Protein AF-A0A3D0Q8U1-F1 (afdb_monomer)

Mean predicted aligned error: 4.31 Å

Secondary structure (DSSP, 8-state):
-EEEEEEESS---HHHHHHHHHHHHHHHTT-TT--EEEEEEE-----

Foldseek 3Di:
DAEAEEEDVDDCDPVNVVVVVVVCVVVCVVDVPDDYYYHYHYDDDDD

Solvent-accessible surface area (backbone atoms only — not comparable to full-atom values): 3072 Å² total; per-residue (Å²): 112,46,78,48,80,45,54,42,92,46,84,83,47,72,69,59,50,52,50,52,52,57,60,48,59,60,48,53,79,77,41,94,78,59,63,73,45,84,46,75,49,73,69,76,83,84,127

Structure (mmCIF, N/CA/C/O backbone):
data_AF-A0A3D0Q8U1-F1
#
_entry.id   AF-A0A3D0Q8U1-F1
#
loop_
_atom_site.group_PDB
_atom_site.id
_atom_site.type_symbol
_atom_site.label_atom_id
_atom_site.label_alt_id
_atom_site.label_comp_id
_atom_site.label_asym_id
_atom_site.label_entity_id
_atom_site.label_seq_id
_atom_site.pdbx_PDB_ins_code
_atom_site.Cartn_x
_atom_site.Cartn_y
_atom_site.Cartn_z
_atom_site.occupancy
_atom_site.B_iso_or_equiv
_atom_site.auth_seq_id
_atom_site.auth_comp_id
_atom_site.auth_asym_id
_atom_site.auth_atom_id
_atom_site.pdbx_PDB_model_num
ATOM 1 N N . MET A 1 1 ? -12.569 4.755 5.818 1.00 82.94 1 MET A N 1
ATOM 2 C CA . MET A 1 1 ? -11.819 5.483 4.770 1.00 82.94 1 MET A CA 1
ATOM 3 C C . MET A 1 1 ? -11.820 4.687 3.472 1.00 82.94 1 MET A C 1
ATOM 5 O O . MET A 1 1 ? -11.771 3.464 3.529 1.0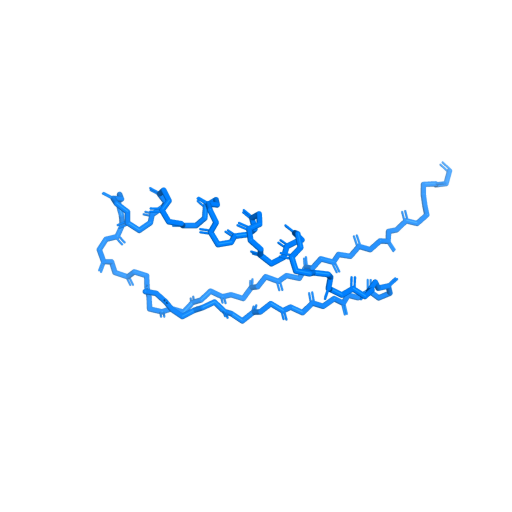0 82.94 1 MET A O 1
ATOM 9 N N . GLN A 1 2 ? -11.865 5.343 2.309 1.00 86.31 2 GLN A N 1
ATOM 10 C CA . GLN A 1 2 ? -11.666 4.683 1.010 1.00 86.31 2 GLN A CA 1
ATOM 11 C C . GLN A 1 2 ? -10.236 4.934 0.515 1.00 86.31 2 GLN A C 1
ATOM 13 O O . GLN A 1 2 ? -9.812 6.085 0.436 1.00 86.31 2 GLN A O 1
ATOM 18 N N . ILE A 1 3 ? -9.492 3.873 0.192 1.00 91.81 3 ILE A N 1
ATOM 19 C CA . ILE A 1 3 ? -8.122 3.971 -0.332 1.00 91.81 3 ILE A CA 1
ATOM 20 C C . ILE A 1 3 ? -8.128 3.618 -1.820 1.00 91.81 3 ILE A C 1
ATOM 22 O O . ILE A 1 3 ? -8.531 2.525 -2.213 1.00 91.81 3 ILE A O 1
ATOM 26 N N . ASN A 1 4 ? -7.647 4.545 -2.643 1.00 94.56 4 ASN A N 1
ATOM 27 C CA . ASN A 1 4 ? -7.380 4.343 -4.061 1.00 94.56 4 ASN A CA 1
ATOM 28 C C . ASN A 1 4 ? -5.872 4.160 -4.241 1.00 94.56 4 ASN A C 1
ATOM 30 O O . ASN A 1 4 ? -5.109 5.103 -4.035 1.00 94.56 4 ASN A O 1
ATOM 34 N N . LEU A 1 5 ? -5.447 2.946 -4.586 1.00 95.38 5 LEU A N 1
ATOM 35 C CA . LEU A 1 5 ? -4.040 2.578 -4.733 1.00 95.38 5 LEU A CA 1
ATOM 36 C C . LEU A 1 5 ? -3.686 2.392 -6.210 1.00 95.38 5 LEU A C 1
ATOM 38 O O . LEU A 1 5 ? -4.289 1.559 -6.887 1.00 95.38 5 LEU A O 1
ATOM 42 N N . THR A 1 6 ? -2.674 3.122 -6.676 1.00 96.75 6 THR A N 1
ATOM 43 C CA . THR A 1 6 ? -2.173 3.064 -8.056 1.00 96.75 6 THR A CA 1
ATOM 44 C C . THR A 1 6 ? -0.677 2.748 -8.063 1.00 96.75 6 THR A C 1
ATOM 46 O O . THR A 1 6 ? 0.069 3.229 -7.209 1.00 96.75 6 THR A O 1
ATOM 49 N N . GLY A 1 7 ? -0.225 1.943 -9.026 1.00 95.69 7 GLY A N 1
ATOM 50 C CA . GLY A 1 7 ? 1.194 1.672 -9.268 1.00 95.69 7 GLY A CA 1
ATOM 51 C C . GLY A 1 7 ? 1.693 2.408 -10.507 1.00 95.69 7 GLY A C 1
ATOM 52 O O . GLY A 1 7 ? 1.042 2.364 -11.550 1.00 95.69 7 GLY A O 1
ATOM 53 N N . HIS A 1 8 ? 2.845 3.066 -10.407 1.00 95.12 8 HIS A N 1
ATOM 54 C CA . HIS A 1 8 ? 3.555 3.661 -11.535 1.00 95.12 8 HIS A CA 1
ATOM 55 C C . HIS A 1 8 ? 4.841 2.867 -11.779 1.00 95.12 8 HIS A C 1
ATOM 57 O O . HIS A 1 8 ? 5.696 2.767 -10.900 1.00 95.12 8 HIS A O 1
ATOM 63 N N . HIS A 1 9 ? 4.932 2.234 -12.953 1.00 92.62 9 HIS A N 1
ATOM 64 C CA . HIS A 1 9 ? 6.015 1.305 -13.313 1.00 92.62 9 HIS A CA 1
ATOM 65 C C . HIS A 1 9 ? 6.187 0.101 -12.368 1.00 92.62 9 HIS A C 1
ATOM 67 O O . HIS A 1 9 ? 7.254 -0.508 -12.320 1.00 92.62 9 HIS A O 1
ATOM 73 N N . ILE A 1 10 ? 5.134 -0.272 -11.638 1.00 93.12 10 ILE A N 1
ATOM 74 C CA . ILE A 1 10 ? 5.134 -1.404 -10.710 1.00 93.12 10 ILE A CA 1
ATOM 75 C C . ILE A 1 10 ? 3.785 -2.119 -10.730 1.00 93.12 10 ILE A C 1
ATOM 77 O O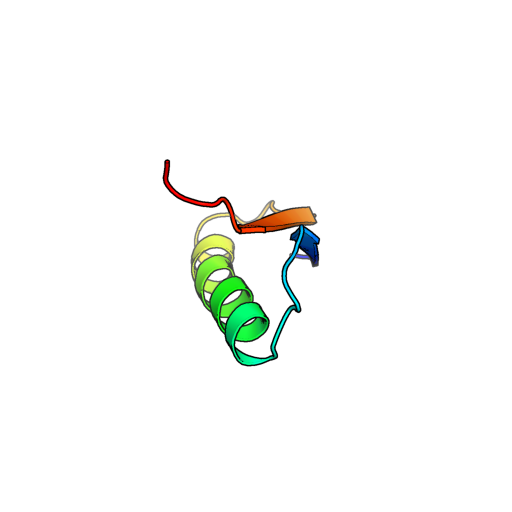 . ILE A 1 10 ? 2.730 -1.488 -10.811 1.00 93.12 10 ILE A O 1
ATOM 81 N N . GLU A 1 11 ? 3.828 -3.443 -10.625 1.00 94.56 11 GLU A N 1
ATOM 82 C CA . GLU A 1 11 ? 2.651 -4.262 -10.363 1.00 94.56 11 GLU A CA 1
ATOM 83 C C . GLU A 1 11 ? 2.312 -4.236 -8.868 1.00 94.56 11 GLU A C 1
ATOM 85 O O . GLU A 1 11 ? 3.156 -4.501 -8.008 1.00 94.56 11 GLU A O 1
ATOM 90 N N . ILE A 1 12 ? 1.060 -3.913 -8.546 1.00 95.81 12 ILE A N 1
ATOM 91 C CA . ILE A 1 12 ? 0.586 -3.912 -7.163 1.00 95.81 12 ILE A CA 1
ATOM 92 C C . ILE A 1 12 ? 0.260 -5.347 -6.751 1.00 95.81 12 ILE A C 1
ATOM 94 O O . ILE A 1 12 ? -0.794 -5.875 -7.097 1.00 95.81 12 ILE A O 1
ATOM 98 N N . THR A 1 13 ? 1.148 -5.955 -5.970 1.00 97.06 13 THR A N 1
ATOM 99 C CA . THR A 1 13 ? 0.913 -7.259 -5.345 1.00 97.06 13 THR A CA 1
ATOM 100 C C . THR A 1 13 ? -0.029 -7.151 -4.141 1.00 97.06 13 THR A C 1
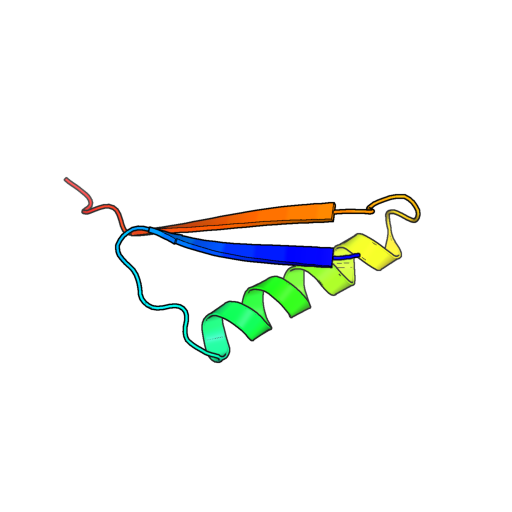ATOM 102 O O . THR A 1 13 ? -0.172 -6.088 -3.522 1.00 97.06 13 THR A O 1
ATOM 105 N N . ASP A 1 14 ? -0.599 -8.284 -3.725 1.00 96.56 14 ASP A N 1
ATOM 106 C CA . ASP A 1 14 ? -1.420 -8.367 -2.509 1.00 96.56 14 ASP A CA 1
ATOM 107 C C . ASP A 1 14 ? -0.650 -7.935 -1.254 1.00 96.56 14 ASP A C 1
ATOM 109 O O . ASP A 1 14 ? -1.199 -7.289 -0.361 1.00 96.56 14 ASP A O 1
ATOM 113 N N . SER A 1 15 ? 0.651 -8.236 -1.189 1.00 96.81 15 SER A N 1
ATOM 114 C CA . SER A 1 15 ? 1.498 -7.826 -0.067 1.00 96.81 15 SER A CA 1
ATOM 115 C C . SER A 1 15 ? 1.664 -6.306 0.020 1.00 96.81 15 SER A C 1
ATOM 117 O O . SER A 1 15 ? 1.614 -5.757 1.123 1.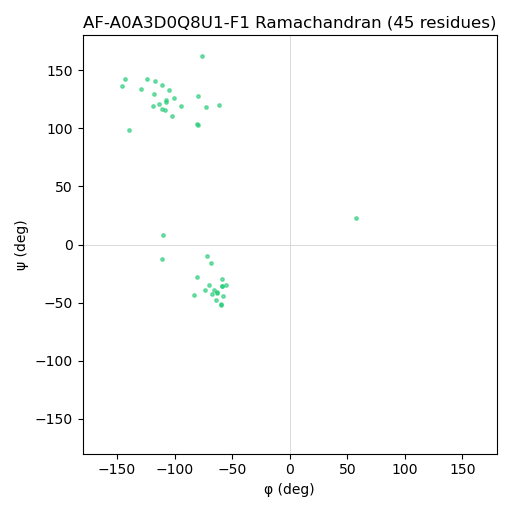00 96.81 15 SER A O 1
ATOM 119 N N . LEU A 1 16 ? 1.807 -5.613 -1.116 1.00 96.50 16 LEU A N 1
ATOM 120 C CA . LEU A 1 16 ? 1.889 -4.149 -1.164 1.00 96.50 16 LEU A CA 1
ATOM 121 C C . LEU A 1 16 ? 0.565 -3.504 -0.757 1.00 96.50 16 LEU A C 1
ATOM 123 O O . LEU A 1 16 ? 0.562 -2.559 0.035 1.00 96.50 16 LEU A O 1
ATOM 127 N N . ARG A 1 17 ? -0.558 -4.046 -1.238 1.00 95.50 17 ARG A N 1
ATOM 128 C CA . ARG A 1 17 ? -1.896 -3.587 -0.846 1.00 95.50 17 ARG A CA 1
ATOM 129 C C . ARG A 1 17 ? -2.114 -3.729 0.662 1.00 95.50 17 ARG A C 1
ATOM 131 O O . ARG A 1 17 ? -2.391 -2.737 1.329 1.00 95.50 17 ARG A O 1
ATOM 138 N N . ASN A 1 18 ? -1.862 -4.919 1.210 1.00 96.50 18 ASN A N 1
ATOM 139 C CA . ASN A 1 18 ? -2.000 -5.188 2.644 1.00 96.50 18 ASN A CA 1
ATOM 140 C C . ASN A 1 18 ? -1.108 -4.280 3.499 1.00 96.50 18 ASN A C 1
ATOM 142 O O . ASN A 1 18 ? -1.494 -3.870 4.598 1.00 96.50 18 ASN A O 1
ATOM 146 N N . TYR A 1 19 ? 0.091 -3.952 3.009 1.00 95.88 19 TYR A N 1
ATOM 147 C CA . TYR A 1 19 ? 0.984 -3.025 3.693 1.00 95.88 19 TYR A CA 1
ATOM 148 C C . TYR A 1 19 ? 0.382 -1.620 3.783 1.00 95.88 19 TYR A C 1
ATO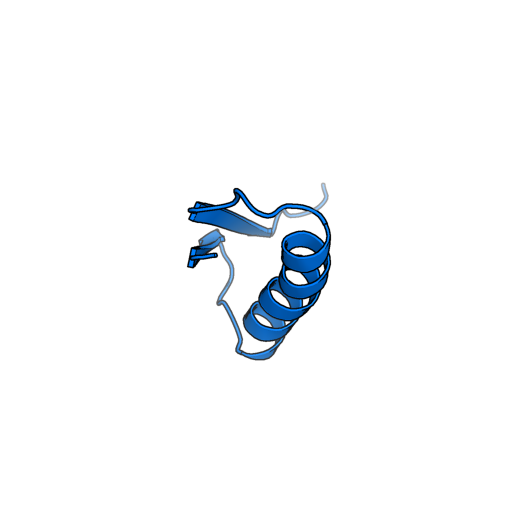M 150 O O . TYR A 1 19 ? 0.365 -1.034 4.869 1.00 95.88 19 TYR A O 1
ATOM 158 N N . VAL A 1 20 ? -0.140 -1.098 2.668 1.00 95.00 20 VAL A N 1
ATOM 159 C CA . VAL A 1 20 ? -0.819 0.205 2.622 1.00 95.00 20 VAL A CA 1
ATOM 160 C C . VAL A 1 20 ? -2.026 0.197 3.563 1.00 95.00 20 VAL A C 1
ATOM 162 O O . VAL A 1 20 ? -2.094 1.043 4.456 1.00 95.00 20 VAL A O 1
ATOM 165 N N . ASP A 1 21 ? -2.902 -0.802 3.468 1.00 93.06 21 ASP A N 1
ATOM 166 C CA . ASP A 1 21 ? -4.094 -0.911 4.322 1.00 93.06 21 ASP A CA 1
ATOM 167 C C . ASP A 1 21 ? -3.730 -0.955 5.814 1.00 93.06 21 ASP A C 1
ATOM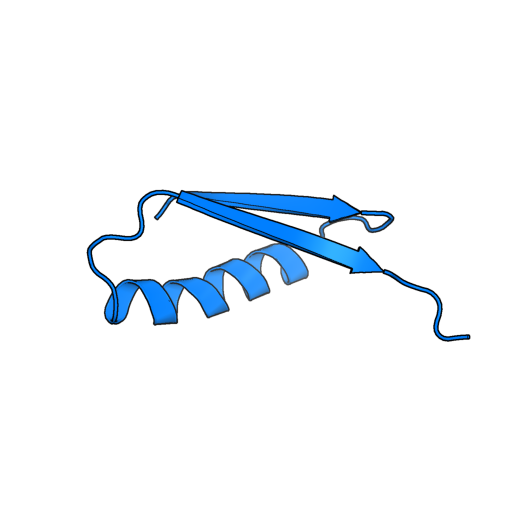 169 O O . ASP A 1 21 ? -4.292 -0.225 6.635 1.00 93.06 21 ASP A O 1
ATOM 173 N N . THR A 1 22 ? -2.711 -1.735 6.184 1.00 93.81 22 THR A N 1
ATOM 174 C CA . THR A 1 22 ? -2.248 -1.824 7.577 1.00 93.81 22 THR A CA 1
ATOM 175 C C . THR A 1 22 ? -1.706 -0.487 8.080 1.00 93.81 22 THR A C 1
ATOM 177 O O . THR A 1 22 ? -1.967 -0.105 9.225 1.00 93.81 22 THR A O 1
ATOM 180 N N . LYS A 1 23 ? -0.958 0.251 7.251 1.00 92.62 23 LYS A N 1
ATOM 181 C CA . LYS A 1 23 ? -0.434 1.578 7.616 1.00 92.62 23 LYS A CA 1
ATOM 182 C C . LYS A 1 23 ? -1.560 2.573 7.858 1.00 92.62 23 LYS A C 1
ATOM 184 O O . LYS A 1 23 ? -1.511 3.319 8.835 1.00 92.62 23 LYS A O 1
ATOM 189 N N . PHE A 1 24 ? -2.574 2.541 7.007 1.00 90.56 24 PHE A N 1
ATOM 190 C CA . PHE A 1 24 ? -3.684 3.477 7.034 1.00 90.56 24 PHE A CA 1
ATOM 191 C C . PHE A 1 24 ? -4.753 3.133 8.083 1.00 90.56 24 PHE A C 1
ATOM 193 O O . PHE A 1 24 ? -5.320 4.051 8.670 1.00 90.56 24 PHE A O 1
ATOM 200 N N . SER A 1 25 ? -4.929 1.859 8.451 1.00 87.88 25 SER A N 1
ATOM 201 C CA . SER A 1 25 ? -5.789 1.457 9.583 1.00 87.88 25 SER A CA 1
ATOM 202 C C . SER A 1 25 ? -5.352 2.071 10.922 1.00 87.88 25 SER A C 1
ATOM 204 O O . SER A 1 25 ? -6.172 2.338 11.799 1.00 87.88 25 SER A O 1
ATOM 206 N N . LYS A 1 26 ? -4.048 2.338 11.092 1.00 85.38 26 LYS A N 1
ATOM 207 C CA . LYS A 1 26 ? -3.532 3.067 12.260 1.00 85.38 26 LYS A CA 1
ATOM 208 C C . LYS A 1 26 ? -3.936 4.537 12.225 1.00 85.38 26 LYS A C 1
ATOM 210 O O . LYS A 1 26 ? -4.178 5.114 13.275 1.00 85.38 26 LYS A O 1
ATOM 215 N N . LEU A 1 27 ? -4.005 5.125 11.033 1.00 83.88 27 LEU A N 1
ATOM 216 C CA . LEU A 1 27 ? -4.340 6.530 10.836 1.00 83.88 27 LEU A CA 1
ATOM 217 C C . LEU A 1 27 ? -5.834 6.786 11.074 1.00 83.88 27 LEU A C 1
ATOM 219 O O . LEU A 1 27 ? -6.171 7.758 11.738 1.00 83.88 27 LEU A O 1
ATOM 223 N N . GLU A 1 28 ? -6.716 5.879 10.639 1.00 80.19 28 GLU A N 1
ATOM 224 C CA . GLU A 1 28 ? -8.162 5.982 10.910 1.00 80.19 28 GLU A CA 1
ATOM 225 C C . GLU A 1 28 ? -8.476 6.104 12.408 1.00 80.19 28 GLU A C 1
ATOM 227 O O . GLU A 1 28 ? -9.375 6.844 12.781 1.00 80.19 28 GLU A O 1
ATOM 232 N N . ARG A 1 29 ? -7.700 5.448 13.285 1.00 81.56 29 ARG A N 1
ATOM 233 C CA . ARG A 1 29 ? -7.897 5.514 14.749 1.00 81.56 29 ARG A CA 1
ATOM 234 C C . ARG A 1 29 ? -7.593 6.881 15.366 1.00 81.56 29 ARG A C 1
ATOM 236 O O . ARG A 1 29 ? -7.934 7.105 16.522 1.00 81.56 29 ARG A O 1
ATOM 243 N N . HIS A 1 30 ? -6.895 7.749 14.640 1.00 82.19 30 HIS A N 1
ATOM 244 C CA . HIS A 1 30 ? -6.503 9.078 15.110 1.00 82.19 30 HIS A CA 1
ATOM 245 C C . HIS A 1 30 ? -7.240 10.207 14.381 1.00 82.19 30 HIS A C 1
ATOM 247 O O . HIS A 1 30 ? -7.167 11.352 14.820 1.00 82.19 30 HIS A O 1
ATOM 253 N N . PHE A 1 31 ? -7.929 9.904 13.277 1.00 76.25 31 PHE A N 1
ATOM 254 C CA . PHE A 1 31 ? -8.533 10.900 12.400 1.00 76.25 31 PHE A CA 1
ATOM 255 C C . PHE A 1 31 ? -9.914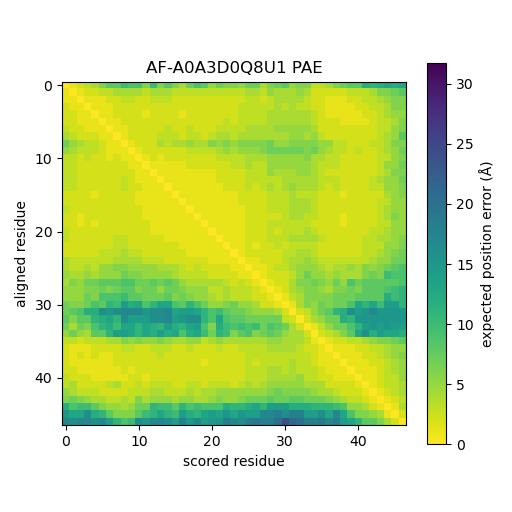 10.437 11.919 1.00 76.25 31 PHE A C 1
ATOM 257 O O . PHE A 1 31 ? -10.032 9.716 10.930 1.00 76.25 31 PHE A O 1
ATOM 264 N N . ASP A 1 32 ? -10.967 10.928 12.573 1.00 72.38 32 ASP A N 1
ATOM 265 C CA . ASP A 1 32 ? -12.358 10.529 12.306 1.00 72.38 32 ASP A CA 1
ATOM 266 C C . ASP A 1 32 ? -12.934 11.057 10.971 1.00 72.38 32 ASP A C 1
ATOM 268 O O . ASP A 1 32 ? -14.002 10.630 10.538 1.00 72.38 32 ASP A O 1
ATOM 272 N N . HIS A 1 33 ? -12.238 11.972 10.280 1.00 76.62 33 HIS A N 1
ATOM 273 C CA . HIS A 1 33 ? -12.764 12.686 9.102 1.00 76.62 33 HIS A CA 1
ATOM 274 C C . HIS A 1 33 ? -12.128 12.294 7.755 1.00 76.62 33 HIS A C 1
ATOM 276 O O . HIS A 1 33 ? -12.400 12.941 6.737 1.00 76.62 33 HIS A O 1
ATOM 282 N N . ILE A 1 34 ? -11.289 11.253 7.689 1.00 70.38 34 ILE A N 1
ATOM 283 C CA . ILE A 1 34 ? -10.652 10.883 6.414 1.00 70.38 34 ILE A CA 1
ATOM 284 C C . ILE A 1 34 ? -11.627 10.091 5.535 1.00 70.38 34 ILE A C 1
ATOM 286 O O . ILE A 1 34 ? -11.860 8.895 5.718 1.00 70.38 34 ILE A O 1
ATOM 290 N N . SER A 1 35 ? -12.177 10.778 4.534 1.00 75.38 35 SER A N 1
ATOM 291 C CA . SER A 1 35 ? -13.145 10.191 3.601 1.00 75.38 35 SER A CA 1
ATOM 292 C C . SER A 1 35 ? -12.466 9.421 2.463 1.00 75.38 35 SER A C 1
ATOM 294 O O . SER A 1 35 ? -12.880 8.306 2.149 1.00 75.38 35 SER A O 1
ATOM 296 N N . ASN A 1 36 ? -11.400 9.974 1.871 1.00 88.00 36 ASN A N 1
ATOM 297 C CA . ASN A 1 36 ? -10.770 9.410 0.677 1.00 88.00 3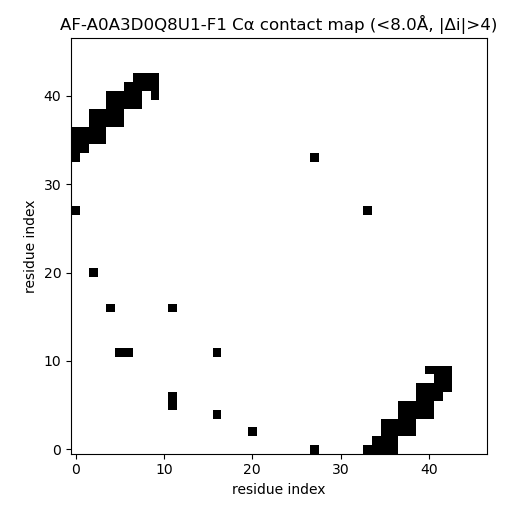6 ASN A CA 1
ATOM 298 C C . ASN A 1 36 ? -9.250 9.630 0.680 1.00 88.00 36 ASN A C 1
ATOM 300 O O . ASN A 1 36 ? -8.783 10.725 0.993 1.00 88.00 36 ASN A O 1
ATOM 304 N N . VAL A 1 37 ? -8.487 8.602 0.314 1.00 91.00 37 VAL A N 1
ATOM 305 C CA . VAL A 1 37 ? -7.020 8.625 0.248 1.00 91.00 37 VAL A CA 1
ATOM 306 C C . VAL A 1 37 ? -6.577 8.109 -1.111 1.00 91.00 37 VAL A C 1
ATOM 308 O O . VAL A 1 37 ? -7.059 7.079 -1.577 1.00 91.00 37 VAL A O 1
ATOM 311 N N . HIS A 1 38 ? -5.637 8.812 -1.739 1.00 94.44 38 HIS A N 1
ATOM 312 C CA . HIS A 1 38 ? -5.011 8.387 -2.984 1.00 94.44 38 HIS A CA 1
ATOM 313 C C . HIS A 1 38 ? -3.534 8.073 -2.730 1.00 94.44 38 HIS A C 1
ATOM 315 O O . HIS A 1 38 ? -2.786 8.936 -2.271 1.00 94.44 38 HIS A O 1
ATOM 321 N N . VAL A 1 39 ? -3.121 6.840 -3.011 1.00 95.19 39 VAL A N 1
ATOM 322 C CA . VAL A 1 39 ? -1.756 6.343 -2.801 1.00 95.19 39 VAL A CA 1
ATOM 323 C C . VAL A 1 39 ? -1.165 5.956 -4.149 1.00 95.19 39 VAL A C 1
ATOM 325 O O . VAL A 1 39 ? -1.776 5.199 -4.902 1.00 95.19 39 VAL A O 1
ATOM 328 N N . ILE A 1 40 ? 0.039 6.448 -4.435 1.00 95.88 40 ILE A N 1
ATOM 329 C CA . ILE A 1 40 ? 0.798 6.106 -5.640 1.00 95.88 40 ILE A CA 1
ATOM 330 C C . ILE A 1 40 ? 2.101 5.451 -5.197 1.00 95.88 40 ILE A C 1
ATOM 332 O O . ILE A 1 40 ? 2.894 6.072 -4.489 1.00 95.88 40 ILE A O 1
ATOM 336 N N . LEU A 1 41 ? 2.320 4.201 -5.601 1.00 95.25 41 LEU A N 1
ATOM 337 C CA . LEU A 1 41 ? 3.612 3.534 -5.452 1.00 95.25 41 LEU A CA 1
ATOM 338 C C . LEU A 1 41 ? 4.390 3.709 -6.755 1.00 95.25 41 LEU A C 1
ATOM 340 O O . LEU A 1 41 ? 3.921 3.275 -7.804 1.00 95.25 41 LEU A O 1
ATOM 344 N N . ASN A 1 42 ? 5.556 4.352 -6.689 1.00 94.12 42 ASN A N 1
ATOM 345 C CA . ASN A 1 42 ? 6.426 4.581 -7.841 1.00 94.12 42 ASN A CA 1
ATOM 346 C C . ASN A 1 42 ? 7.763 3.863 -7.643 1.00 94.12 42 ASN A C 1
ATOM 348 O O . ASN A 1 42 ? 8.310 3.870 -6.538 1.00 94.12 42 ASN A O 1
ATOM 352 N N . VAL A 1 43 ? 8.293 3.274 -8.713 1.00 92.75 43 VAL A N 1
ATOM 353 C CA . VAL A 1 43 ? 9.656 2.734 -8.739 1.00 92.75 43 VAL A CA 1
ATOM 354 C C . VAL A 1 43 ? 10.508 3.639 -9.608 1.00 92.75 43 VAL A C 1
ATOM 356 O O . VAL A 1 43 ? 10.302 3.739 -10.814 1.00 92.75 43 VAL A O 1
ATOM 359 N N . GLU A 1 44 ? 11.495 4.273 -8.987 1.00 91.31 44 GLU A N 1
ATOM 360 C CA . GLU A 1 44 ? 12.480 5.098 -9.676 1.00 91.31 44 GLU A CA 1
ATOM 361 C C . GLU A 1 44 ? 13.842 4.416 -9.620 1.00 91.31 44 GLU A C 1
ATOM 363 O O . GLU A 1 44 ? 14.254 3.873 -8.590 1.00 91.31 44 GLU A O 1
ATOM 368 N N . LYS A 1 45 ? 14.554 4.428 -10.748 1.00 88.62 45 LYS A N 1
ATOM 369 C CA . LYS A 1 45 ? 15.927 3.940 -10.789 1.00 88.62 45 LYS A CA 1
ATOM 370 C C . LYS A 1 45 ? 16.809 4.961 -10.072 1.00 88.62 45 LYS A C 1
ATOM 372 O O . LYS A 1 45 ? 16.900 6.101 -10.516 1.00 88.62 45 LYS A O 1
ATOM 377 N N . LEU A 1 46 ? 17.458 4.541 -8.988 1.00 80.62 46 LEU A N 1
ATOM 378 C CA . LEU A 1 46 ? 18.511 5.328 -8.347 1.00 80.62 46 LEU A CA 1
ATOM 379 C C . LEU A 1 46 ? 19.649 5.514 -9.360 1.00 80.62 46 LEU A C 1
ATOM 381 O O . LEU A 1 46 ? 20.172 4.528 -9.888 1.00 80.62 46 LEU A O 1
ATOM 385 N N . ALA A 1 47 ? 19.937 6.774 -9.682 1.00 70.56 47 ALA A N 1
ATOM 386 C CA . ALA A 1 47 ? 21.050 7.176 -10.537 1.00 70.56 47 ALA A CA 1
ATOM 387 C C . ALA A 1 47 ? 22.382 7.090 -9.785 1.00 70.56 47 ALA A C 1
ATOM 389 O O . ALA A 1 4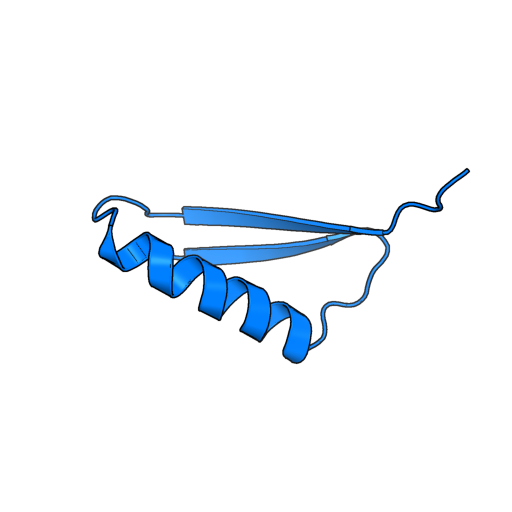7 ? 22.385 7.367 -8.563 1.00 70.56 47 ALA A O 1
#

Sequence (47 aa):
MQINLTGHHIEITDSLRNYVDTKFSKLERHFDHISNVHVILNVEKLA

Radius of gyration: 12.38 Å; Cα contacts (8 Å, |Δi|>4): 42; chains: 1; bounding box: 34×21×28 Å

Nearest PDB structures (foldseek):
  6h4n-assembly1_x  TM=8.966E-01  e=1.916E-04  Escherichia coli BW25113
  8rd8-assembly1_D  TM=9.176E-01  e=2.171E-03  Psychrobacter urativorans
  2x7m-assembly1_A  TM=4.852E-01  e=5.288E+00  Methanopyrus kandleri AV19
  6n9w-assembly1_A  TM=3.190E-01  e=1.307E+00  Escherichia phage T7

pLDDT: mean 89.45, std 7.72, range [70.38, 97.06]